Protein AF-A0A3A8HT22-F1 (afdb_monomer_lite)

Sequence (83 aa):
MPVTDVRAVPSAGVVVFADFTEMVAYGAEGLRWRTKRLSWDGLKIIQVTERSIIGEYWDMRTEMMQTFEVDLSSGAQKGGVDE

Secondary structure (DSSP, 8-state):
----EEEEEGGGTEEEEE-SS-EEEEETTEEEEE-----SS--EEEEE-SSEEEEEEEETTTTEEEEEEEETTT--EEESS--

Foldseek 3Di:
DDFDDWDDDVLQQWIWTDDQFWIWIAHPVGTQDIADTQEPGRWDFDDDDSFWTKIWYQDPVVRDIDIKIAGSRHRYIDHGPPD

Radius of gyration: 11.96 Å; chains: 1; bounding box: 28×26×33 Å

Structure (mmCIF, N/CA/C/O backbone):
data_AF-A0A3A8HT22-F1
#
_entry.id   AF-A0A3A8HT22-F1
#
loop_
_atom_site.group_PDB
_atom_site.id
_atom_site.type_symbol
_atom_site.label_atom_id
_atom_site.label_alt_id
_atom_site.label_comp_id
_atom_site.label_asym_id
_atom_site.label_entity_id
_atom_site.label_seq_id
_atom_site.pdbx_PDB_ins_code
_atom_site.Cartn_x
_atom_site.Cartn_y
_atom_site.Cartn_z
_atom_site.occupancy
_atom_site.B_iso_or_equiv
_atom_site.auth_seq_id
_atom_site.auth_comp_id
_atom_site.auth_asym_id
_atom_site.auth_atom_id
_atom_site.pdbx_PDB_model_num
ATOM 1 N N . MET A 1 1 ? -0.026 -16.040 1.235 1.00 67.69 1 MET A N 1
ATOM 2 C CA . MET A 1 1 ? 1.248 -15.380 0.883 1.00 67.69 1 MET A CA 1
ATOM 3 C C . MET A 1 1 ? 1.886 -14.872 2.169 1.00 67.69 1 MET A C 1
ATOM 5 O O . MET A 1 1 ? 1.134 -14.644 3.114 1.00 67.69 1 MET A O 1
ATOM 9 N N . PRO A 1 2 ? 3.224 -14.818 2.281 1.00 93.31 2 PRO A N 1
ATOM 10 C CA . PRO A 1 2 ? 3.870 -14.342 3.500 1.00 93.31 2 PRO A CA 1
ATOM 11 C C . PRO A 1 2 ? 3.590 -12.851 3.701 1.00 93.31 2 PRO A C 1
ATOM 13 O O . PRO A 1 2 ? 3.582 -12.093 2.738 1.00 93.31 2 PRO A O 1
ATOM 16 N N . VAL A 1 3 ? 3.387 -12.444 4.951 1.00 96.69 3 VAL A N 1
ATOM 17 C CA . VAL A 1 3 ? 3.319 -11.025 5.315 1.00 96.69 3 VAL A CA 1
ATOM 18 C C . VAL A 1 3 ? 4.745 -10.478 5.347 1.00 96.69 3 VAL A C 1
ATOM 20 O O . VAL A 1 3 ? 5.584 -11.011 6.074 1.00 96.69 3 VAL A O 1
ATOM 23 N N . THR A 1 4 ? 5.019 -9.443 4.555 1.00 96.94 4 THR A N 1
ATOM 24 C CA . THR A 1 4 ? 6.350 -8.832 4.400 1.00 96.94 4 THR A CA 1
ATOM 25 C C . THR A 1 4 ? 6.475 -7.485 5.117 1.00 96.94 4 THR A C 1
ATOM 27 O O . THR A 1 4 ? 7.564 -7.147 5.573 1.00 96.94 4 THR A O 1
ATOM 30 N N . ASP A 1 5 ? 5.377 -6.738 5.270 1.00 98.00 5 ASP A N 1
ATOM 31 C CA . ASP A 1 5 ? 5.306 -5.480 6.029 1.00 98.00 5 ASP A CA 1
ATOM 32 C C . ASP A 1 5 ? 3.926 -5.361 6.708 1.00 98.00 5 ASP A C 1
ATOM 34 O O . ASP A 1 5 ? 2.919 -5.880 6.211 1.00 98.00 5 ASP A O 1
ATOM 38 N N . VAL A 1 6 ? 3.880 -4.686 7.858 1.00 98.00 6 VAL A N 1
ATOM 39 C CA . VAL A 1 6 ? 2.655 -4.400 8.614 1.00 98.00 6 VAL A CA 1
ATOM 40 C C . VAL A 1 6 ? 2.683 -2.950 9.080 1.00 98.00 6 VAL A C 1
ATOM 42 O O . VAL A 1 6 ? 3.5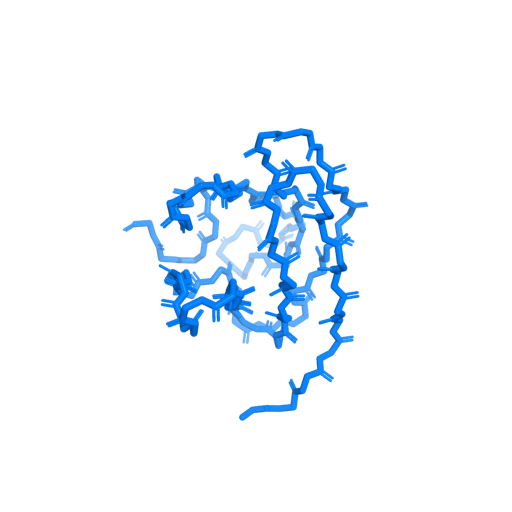87 -2.528 9.801 1.00 98.00 6 VAL A O 1
ATOM 45 N N . ARG A 1 7 ? 1.646 -2.188 8.726 1.00 97.94 7 ARG A N 1
ATOM 46 C CA . ARG A 1 7 ? 1.482 -0.785 9.120 1.00 97.94 7 ARG A CA 1
ATOM 47 C C . ARG A 1 7 ? 0.191 -0.602 9.902 1.00 97.94 7 ARG A C 1
ATOM 49 O O . ARG A 1 7 ? -0.904 -0.744 9.363 1.00 97.94 7 ARG A O 1
ATOM 56 N N . ALA A 1 8 ? 0.315 -0.243 11.176 1.00 97.19 8 ALA A N 1
ATOM 57 C CA . ALA A 1 8 ? -0.817 0.259 11.942 1.00 97.19 8 ALA A CA 1
ATOM 58 C C . ALA A 1 8 ? -1.097 1.712 11.536 1.00 97.19 8 ALA A C 1
ATOM 60 O O . ALA A 1 8 ? -0.189 2.543 11.545 1.00 97.19 8 ALA A O 1
ATOM 61 N N . VAL A 1 9 ? -2.356 2.024 11.223 1.00 96.62 9 VAL A N 1
ATOM 62 C CA . VAL A 1 9 ? -2.806 3.378 10.872 1.00 96.62 9 VAL A CA 1
ATOM 63 C C . VAL A 1 9 ? -3.979 3.760 11.783 1.00 96.62 9 VAL A C 1
ATOM 65 O O . VAL A 1 9 ? -5.139 3.714 11.360 1.00 96.62 9 VAL A O 1
ATOM 68 N N . PRO A 1 10 ? -3.718 4.109 13.062 1.00 94.88 10 PRO A N 1
ATOM 69 C CA . PRO A 1 10 ? -4.778 4.354 14.042 1.00 94.88 10 PRO A CA 1
ATOM 70 C C . PRO A 1 10 ? -5.731 5.484 13.644 1.00 94.88 10 PRO A C 1
ATOM 72 O O . PRO A 1 10 ? -6.927 5.376 13.889 1.00 94.88 10 PRO A O 1
ATOM 75 N N . SER A 1 11 ? -5.227 6.525 12.972 1.00 93.19 11 SER A N 1
ATOM 76 C CA . SER A 1 11 ? -6.036 7.641 12.460 1.00 93.19 11 SER A CA 1
ATOM 77 C C . SER A 1 11 ? -7.109 7.203 11.457 1.00 93.19 11 SER A C 1
ATOM 79 O O . SER A 1 11 ? -8.161 7.829 11.383 1.00 93.19 11 SER A O 1
ATOM 81 N N . ALA A 1 12 ? -6.872 6.112 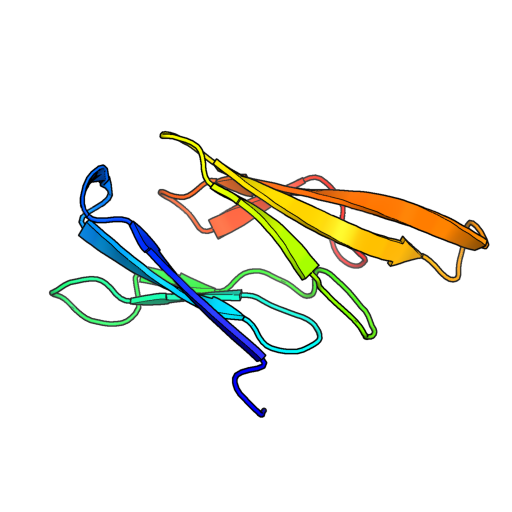10.724 1.00 94.56 12 ALA A N 1
ATOM 82 C CA . ALA A 1 12 ? -7.830 5.506 9.802 1.00 94.56 12 ALA A CA 1
ATOM 83 C C . ALA A 1 12 ? -8.567 4.295 10.410 1.00 94.56 12 ALA A C 1
ATOM 85 O O . ALA A 1 12 ? -9.470 3.741 9.778 1.00 94.56 12 ALA A O 1
ATOM 86 N N . GLY A 1 13 ? -8.200 3.874 11.627 1.00 95.88 13 GLY A N 1
ATOM 87 C CA . GLY A 1 13 ? -8.779 2.718 12.311 1.00 95.88 13 GLY A CA 1
ATOM 88 C C . GLY A 1 13 ? -8.487 1.382 11.623 1.00 95.88 13 GLY A C 1
ATOM 89 O O . GLY A 1 13 ? -9.339 0.494 11.653 1.00 95.88 13 GLY A O 1
ATOM 90 N N . VAL A 1 14 ? -7.328 1.247 10.965 1.00 97.56 14 VAL A N 1
ATOM 91 C CA . VAL A 1 14 ? -6.949 0.027 10.232 1.00 97.56 14 VAL A CA 1
ATOM 92 C C . VAL A 1 14 ? -5.530 -0.440 10.537 1.00 97.56 14 VAL A C 1
ATOM 94 O O . VAL A 1 14 ? -4.654 0.347 10.902 1.00 97.56 14 VAL A O 1
ATOM 97 N N . VAL A 1 15 ? -5.297 -1.732 10.321 1.00 98.31 15 VAL A N 1
ATOM 98 C CA . VAL A 1 15 ? -3.969 -2.331 10.170 1.00 98.31 15 VAL A CA 1
ATOM 99 C C . VAL A 1 15 ? -3.848 -2.841 8.742 1.00 98.31 15 VAL A C 1
ATOM 101 O O . VAL A 1 15 ? -4.705 -3.593 8.274 1.00 98.31 15 VAL A O 1
ATOM 104 N N . VAL A 1 16 ? -2.793 -2.418 8.053 1.00 98.44 16 VAL A N 1
ATOM 105 C CA . VAL A 1 16 ? -2.496 -2.820 6.679 1.00 98.44 16 VAL A CA 1
ATOM 106 C C . VAL A 1 16 ? -1.374 -3.844 6.685 1.00 98.44 16 VAL A C 1
ATOM 108 O O . VAL A 1 16 ? -0.341 -3.635 7.316 1.00 98.44 16 VAL A O 1
ATOM 111 N N . PHE A 1 17 ? -1.586 -4.937 5.968 1.00 98.38 17 PHE A N 1
ATOM 112 C CA . PHE A 1 17 ? -0.616 -5.991 5.726 1.00 98.38 17 PHE A CA 1
ATOM 113 C C . PHE A 1 17 ? -0.239 -5.955 4.253 1.00 98.38 17 PHE A C 1
ATOM 115 O O . PHE A 1 17 ? -1.114 -5.844 3.392 1.00 98.38 17 PHE A O 1
ATOM 122 N N . ALA A 1 18 ? 1.050 -6.068 3.973 1.00 98.19 18 ALA A N 1
ATOM 123 C CA . ALA A 1 18 ? 1.561 -6.230 2.626 1.00 98.19 18 ALA A CA 1
ATOM 124 C C . ALA A 1 18 ? 2.177 -7.616 2.463 1.00 98.19 18 ALA A C 1
ATOM 126 O O . ALA A 1 18 ? 2.751 -8.171 3.406 1.00 98.19 18 ALA A O 1
ATOM 127 N N . ASP A 1 19 ? 2.067 -8.149 1.254 1.00 97.00 19 ASP A N 1
ATOM 128 C CA . ASP A 1 19 ? 2.963 -9.188 0.769 1.00 97.00 19 ASP A CA 1
ATOM 129 C C . ASP A 1 19 ? 3.851 -8.629 -0.354 1.00 97.00 19 ASP A C 1
ATOM 131 O O . ASP A 1 19 ? 4.015 -7.418 -0.495 1.00 97.00 19 ASP A O 1
ATOM 135 N N . PHE A 1 20 ? 4.475 -9.500 -1.144 1.00 95.62 20 PHE A N 1
ATOM 136 C CA . PHE A 1 20 ? 5.341 -9.086 -2.250 1.00 95.62 20 PHE A CA 1
ATOM 137 C C . PHE A 1 20 ? 4.614 -8.376 -3.403 1.00 95.62 20 PHE A C 1
ATOM 139 O O . PHE A 1 20 ? 5.275 -7.775 -4.250 1.00 95.62 20 PHE A O 1
ATOM 146 N N . THR A 1 21 ? 3.285 -8.463 -3.473 1.00 96.44 21 THR A N 1
ATOM 147 C CA . THR A 1 21 ? 2.506 -8.114 -4.668 1.00 96.44 21 THR A CA 1
ATOM 148 C C . THR A 1 21 ? 1.290 -7.235 -4.403 1.00 96.44 21 THR A C 1
ATOM 150 O O . THR A 1 21 ? 0.875 -6.508 -5.303 1.00 96.44 21 THR A O 1
ATOM 153 N N . GLU A 1 22 ? 0.699 -7.287 -3.212 1.00 97.38 22 GLU A N 1
ATOM 154 C CA . GLU A 1 22 ? -0.568 -6.625 -2.889 1.00 97.38 22 GLU A CA 1
ATOM 155 C C . GLU A 1 22 ? -0.621 -6.175 -1.421 1.00 97.38 22 GLU A C 1
ATOM 157 O O . GLU A 1 22 ? 0.238 -6.514 -0.602 1.00 97.38 22 GLU A O 1
ATOM 162 N N . MET A 1 23 ? -1.664 -5.409 -1.090 1.00 98.19 23 MET A N 1
ATOM 163 C CA . MET A 1 23 ? -1.952 -4.977 0.273 1.00 98.19 23 MET A CA 1
ATOM 164 C C . MET A 1 23 ? -3.388 -5.307 0.678 1.00 98.19 23 MET A C 1
ATOM 166 O O . MET A 1 23 ? -4.320 -5.267 -0.129 1.00 98.19 23 MET A O 1
ATOM 170 N N . VAL A 1 24 ? -3.574 -5.572 1.968 1.00 98.38 24 VAL A N 1
ATOM 171 C CA . VAL A 1 24 ? -4.876 -5.826 2.582 1.00 98.38 24 VAL A CA 1
ATOM 172 C C . VAL A 1 24 ? -5.009 -5.047 3.884 1.00 98.38 24 VAL A C 1
ATOM 174 O O . VAL A 1 24 ? -4.092 -5.036 4.703 1.00 98.38 24 VAL A O 1
ATOM 177 N N . ALA A 1 25 ? -6.156 -4.407 4.095 1.00 98.50 25 ALA A N 1
ATOM 178 C CA . ALA A 1 25 ? -6.447 -3.675 5.321 1.00 98.50 25 ALA A CA 1
ATOM 179 C C . ALA A 1 25 ? -7.574 -4.322 6.113 1.00 98.50 25 ALA A C 1
ATOM 181 O O . ALA A 1 25 ? -8.641 -4.626 5.576 1.00 98.50 25 ALA A O 1
ATOM 182 N N . TYR A 1 26 ? -7.358 -4.443 7.418 1.00 98.56 26 TYR A N 1
ATOM 183 C CA . TYR A 1 26 ? -8.367 -4.864 8.380 1.00 98.56 26 TYR A CA 1
ATOM 184 C C . TYR A 1 26 ? -8.704 -3.712 9.324 1.00 98.56 26 TYR A C 1
ATOM 186 O O . TYR A 1 26 ? -7.807 -3.051 9.849 1.00 98.56 26 TYR A O 1
ATOM 194 N N . GLY A 1 27 ? -9.997 -3.479 9.531 1.00 97.44 27 GLY A N 1
ATOM 195 C CA . GLY A 1 27 ? -10.530 -2.610 10.578 1.00 97.44 27 GLY A CA 1
ATOM 196 C C . GLY A 1 27 ? -11.213 -3.423 11.679 1.00 97.44 27 GLY A C 1
ATOM 197 O O . GLY A 1 27 ? -11.156 -4.652 11.688 1.00 97.44 27 GLY A O 1
ATOM 198 N N . ALA A 1 28 ? -11.897 -2.734 12.594 1.00 96.94 28 ALA A N 1
ATOM 199 C CA . ALA A 1 28 ? -12.609 -3.374 13.706 1.00 96.94 28 ALA A CA 1
ATOM 200 C C . ALA A 1 28 ? -13.677 -4.391 13.251 1.00 96.94 28 ALA A C 1
ATOM 202 O O . ALA A 1 28 ? -13.864 -5.412 13.901 1.00 96.94 28 ALA A O 1
ATOM 203 N N . GLU A 1 29 ? -14.318 -4.140 12.106 1.00 96.81 29 GLU A N 1
ATOM 204 C CA . GLU A 1 29 ? -15.368 -4.995 11.526 1.00 96.81 29 GLU A CA 1
ATOM 205 C C . GLU A 1 29 ? -14.818 -6.078 10.572 1.00 96.81 29 GLU A C 1
ATOM 207 O O . GLU A 1 29 ? -15.570 -6.727 9.848 1.00 96.81 29 GLU A O 1
ATOM 212 N N . GLY A 1 30 ? -13.495 -6.273 10.530 1.00 97.75 30 GLY A N 1
ATOM 213 C CA . GLY A 1 30 ? -12.838 -7.243 9.653 1.00 97.75 30 GLY A CA 1
ATOM 214 C C . GLY A 1 30 ? -12.232 -6.619 8.394 1.00 97.75 30 GLY A C 1
ATOM 215 O O . GLY A 1 30 ? -11.648 -5.535 8.445 1.00 97.75 30 GLY A O 1
ATOM 216 N N . LEU A 1 31 ? -12.285 -7.345 7.272 1.00 98.06 31 LEU A N 1
ATOM 217 C CA . LEU A 1 31 ? -11.653 -6.938 6.013 1.00 98.06 31 LEU A CA 1
ATOM 218 C C . LEU A 1 31 ? -12.280 -5.639 5.494 1.00 98.06 31 LEU A C 1
ATOM 220 O O . LEU A 1 31 ? -13.473 -5.601 5.203 1.00 98.06 31 LEU A O 1
ATOM 224 N N . ARG A 1 32 ? -11.464 -4.595 5.329 1.00 98.00 32 ARG A N 1
ATOM 225 C CA . ARG A 1 32 ? -11.919 -3.307 4.796 1.00 98.00 32 ARG A CA 1
ATOM 226 C C . ARG A 1 32 ? -11.730 -3.211 3.293 1.00 98.00 32 ARG A C 1
ATOM 228 O O . ARG A 1 32 ? -12.651 -2.829 2.583 1.00 98.00 32 ARG A O 1
ATOM 235 N N . TRP A 1 33 ? -10.538 -3.556 2.823 1.00 98.25 33 TRP A N 1
ATOM 236 C CA . TRP A 1 33 ? -10.208 -3.572 1.406 1.00 98.25 33 TRP A CA 1
ATOM 237 C C . TRP A 1 33 ? -8.992 -4.452 1.142 1.00 98.25 33 TRP A C 1
ATOM 239 O O . TRP A 1 33 ? -8.204 -4.764 2.039 1.00 98.25 33 TRP A O 1
ATOM 249 N N . ARG A 1 34 ? -8.844 -4.827 -0.125 1.00 98.19 34 ARG A N 1
ATOM 250 C CA . ARG A 1 34 ? -7.666 -5.469 -0.698 1.00 98.19 34 ARG A CA 1
ATOM 251 C C . ARG A 1 34 ? -7.403 -4.804 -2.041 1.00 98.19 34 ARG A C 1
ATOM 253 O O . ARG A 1 34 ? -8.349 -4.577 -2.794 1.00 98.19 34 ARG A O 1
ATOM 260 N N . THR A 1 35 ? -6.153 -4.463 -2.309 1.00 98.38 35 THR A N 1
ATOM 261 C CA . THR A 1 35 ? -5.770 -3.836 -3.577 1.00 98.38 35 THR A CA 1
ATOM 262 C C . THR A 1 35 ? -5.858 -4.852 -4.715 1.00 98.38 35 THR A C 1
ATOM 264 O O . THR A 1 35 ? -5.929 -6.063 -4.483 1.00 98.38 35 THR A O 1
ATOM 267 N N . LYS A 1 36 ? -5.796 -4.380 -5.965 1.00 96.88 36 LYS A N 1
ATOM 268 C CA . LYS A 1 36 ? -5.348 -5.257 -7.051 1.00 96.88 36 LYS A CA 1
ATOM 269 C C . LYS A 1 36 ? -3.851 -5.537 -6.861 1.00 96.88 36 LYS A C 1
ATOM 271 O O . LYS A 1 36 ? -3.223 -5.106 -5.886 1.00 96.88 36 LYS A O 1
ATOM 276 N N . ARG A 1 37 ? -3.264 -6.278 -7.797 1.00 96.00 37 ARG A N 1
ATOM 277 C CA . ARG A 1 37 ? -1.823 -6.484 -7.801 1.00 96.00 37 ARG A CA 1
ATOM 278 C C . ARG A 1 37 ? -1.113 -5.156 -8.082 1.00 96.00 37 ARG A C 1
ATOM 280 O O . ARG A 1 37 ? -1.336 -4.511 -9.103 1.00 96.00 37 ARG A O 1
ATOM 287 N N . LEU A 1 38 ? -0.237 -4.771 -7.166 1.00 96.81 38 LEU A N 1
ATOM 288 C CA . LEU A 1 38 ? 0.590 -3.570 -7.241 1.00 96.81 38 LEU A CA 1
ATOM 289 C C . LEU A 1 38 ? 1.970 -3.885 -7.823 1.00 96.81 38 LEU A C 1
ATOM 291 O O . LEU A 1 38 ? 2.514 -3.072 -8.556 1.00 96.81 38 LEU A O 1
ATOM 295 N N . SER A 1 39 ? 2.509 -5.076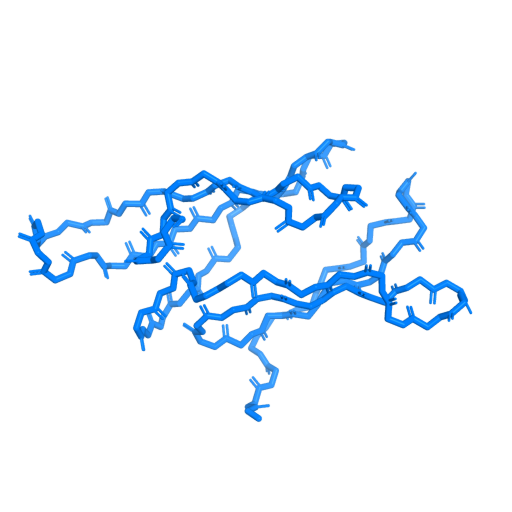 -7.553 1.00 95.56 39 SER A N 1
ATOM 296 C CA . SER A 1 39 ? 3.799 -5.527 -8.086 1.00 95.56 39 SER A CA 1
ATOM 297 C C . SER A 1 39 ? 3.779 -7.003 -8.482 1.00 95.56 39 SER A C 1
ATOM 299 O O . SER A 1 39 ? 2.965 -7.778 -7.982 1.00 95.56 39 SER A O 1
ATOM 301 N N . TRP A 1 40 ? 4.701 -7.421 -9.351 1.00 93.19 40 TRP A N 1
ATOM 302 C CA . TRP A 1 40 ? 5.005 -8.843 -9.545 1.00 93.19 40 TRP A CA 1
ATOM 303 C C . TRP A 1 40 ? 5.879 -9.423 -8.432 1.00 93.19 40 TRP A C 1
ATOM 305 O O . TRP A 1 40 ? 5.750 -10.610 -8.141 1.00 93.19 40 TRP A O 1
ATOM 315 N N . ASP A 1 41 ? 6.734 -8.602 -7.820 1.00 90.50 41 ASP A N 1
ATOM 316 C CA . ASP A 1 41 ? 7.567 -8.960 -6.668 1.00 90.50 41 ASP A CA 1
ATOM 317 C C . ASP A 1 41 ? 8.130 -7.702 -5.973 1.00 90.50 41 ASP A C 1
ATOM 319 O O . ASP A 1 41 ? 8.173 -6.616 -6.555 1.00 90.50 41 ASP A O 1
ATOM 323 N N . GLY A 1 42 ? 8.594 -7.841 -4.732 1.00 89.00 42 GLY A N 1
ATOM 324 C CA . GLY A 1 42 ? 9.403 -6.818 -4.069 1.00 89.00 42 GLY A CA 1
ATOM 325 C C . GLY A 1 42 ? 8.670 -5.513 -3.755 1.00 89.00 42 GLY A C 1
ATOM 326 O O . GLY A 1 42 ? 9.323 -4.476 -3.634 1.00 89.00 42 GLY A O 1
ATOM 327 N N . LEU A 1 43 ? 7.339 -5.544 -3.620 1.00 95.75 43 LEU A N 1
ATOM 328 C CA . LEU A 1 43 ? 6.563 -4.398 -3.147 1.00 95.75 43 LEU A CA 1
ATOM 329 C C . LEU A 1 43 ? 7.138 -3.857 -1.836 1.00 95.75 43 LEU A C 1
ATOM 331 O O . LEU A 1 43 ? 7.383 -4.610 -0.889 1.00 95.75 43 LEU A O 1
ATOM 335 N N . LYS A 1 44 ? 7.298 -2.533 -1.759 1.00 97.38 44 LYS A N 1
ATOM 336 C CA . LYS A 1 44 ? 7.788 -1.863 -0.554 1.00 97.38 44 LYS A CA 1
ATOM 337 C C . LYS A 1 44 ? 6.943 -0.646 -0.206 1.00 97.38 44 LYS A C 1
ATOM 339 O O . LYS A 1 44 ? 6.743 0.237 -1.034 1.00 97.38 44 LYS A O 1
ATOM 344 N N . ILE A 1 45 ? 6.502 -0.561 1.050 1.00 97.94 45 ILE A N 1
ATOM 345 C CA . ILE A 1 45 ? 5.834 0.634 1.576 1.00 97.94 45 ILE A CA 1
ATOM 346 C C . ILE A 1 45 ? 6.894 1.662 1.981 1.00 97.94 45 ILE A C 1
ATOM 348 O O . ILE A 1 45 ? 7.715 1.412 2.869 1.00 97.94 45 ILE A O 1
ATOM 352 N N . ILE A 1 46 ? 6.845 2.844 1.369 1.00 98.12 46 ILE A N 1
ATOM 353 C CA . ILE A 1 46 ? 7.788 3.936 1.632 1.00 98.12 46 ILE A CA 1
ATOM 354 C C . ILE A 1 46 ? 7.223 4.895 2.677 1.00 98.12 46 ILE A C 1
ATOM 356 O O . ILE A 1 46 ? 7.910 5.243 3.637 1.00 98.12 46 ILE A O 1
ATOM 360 N N . GLN A 1 47 ? 5.954 5.276 2.540 1.00 97.88 47 GLN A N 1
ATOM 361 C CA . GLN A 1 47 ? 5.326 6.258 3.414 1.00 97.88 47 GLN A CA 1
ATOM 362 C C . GLN A 1 47 ? 3.848 5.942 3.636 1.00 97.88 47 GLN A C 1
ATOM 364 O O . GLN A 1 47 ? 3.144 5.489 2.739 1.00 97.88 47 GLN A O 1
ATOM 369 N N . VAL A 1 48 ? 3.367 6.235 4.842 1.00 97.62 48 VAL A N 1
ATOM 370 C CA . VAL A 1 48 ? 1.937 6.277 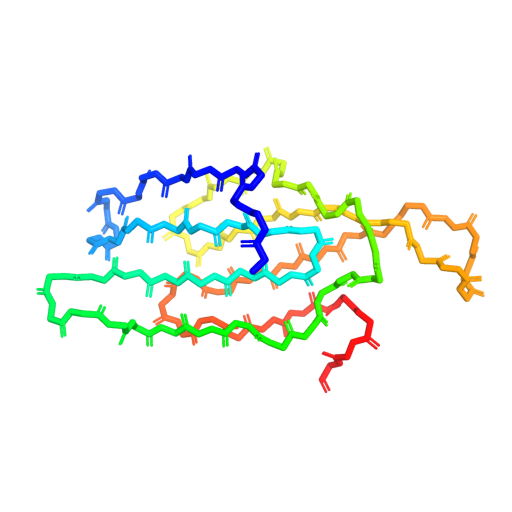5.155 1.00 97.62 48 VAL A CA 1
ATOM 371 C C . VAL A 1 48 ? 1.598 7.710 5.542 1.00 97.62 48 VAL A C 1
ATOM 373 O O . VAL A 1 48 ? 2.252 8.296 6.403 1.00 97.62 48 VAL A O 1
ATOM 376 N N . THR A 1 49 ? 0.610 8.281 4.867 1.00 95.38 49 THR A N 1
ATOM 377 C CA . THR A 1 49 ? 0.077 9.622 5.136 1.00 95.38 49 THR A CA 1
ATOM 378 C C . THR A 1 49 ? -1.297 9.510 5.797 1.00 95.38 49 THR A C 1
ATOM 380 O O . THR A 1 49 ? -1.759 8.414 6.101 1.00 95.38 49 THR A O 1
ATOM 383 N N . GLU A 1 50 ? -1.985 10.630 6.009 1.00 92.69 50 GLU A N 1
ATOM 384 C CA . GLU A 1 50 ? -3.361 10.605 6.522 1.00 92.69 50 GLU A CA 1
ATOM 385 C C . GLU A 1 50 ? -4.371 10.001 5.535 1.00 92.69 50 GLU A C 1
ATOM 387 O O . GLU A 1 50 ? -5.404 9.491 5.961 1.00 92.69 50 GLU A O 1
ATOM 392 N N . ARG A 1 51 ? -4.096 10.067 4.224 1.00 95.12 51 ARG A N 1
ATOM 393 C CA . ARG A 1 51 ? -5.048 9.671 3.168 1.00 95.12 51 ARG A CA 1
ATOM 394 C C . ARG A 1 51 ? -4.591 8.490 2.335 1.00 95.12 51 ARG A C 1
ATOM 396 O O . ARG A 1 51 ? -5.431 7.730 1.870 1.00 95.12 51 ARG A O 1
ATOM 403 N N . SER A 1 52 ? -3.285 8.320 2.185 1.00 97.69 52 SER A N 1
ATOM 404 C CA . SER A 1 52 ? -2.729 7.356 1.244 1.00 97.69 52 SER A CA 1
ATOM 405 C C . SER A 1 52 ? -1.509 6.630 1.792 1.00 97.69 52 SER A C 1
ATOM 407 O O . SER A 1 52 ? -0.749 7.170 2.605 1.00 97.69 52 SER A O 1
ATOM 409 N N . ILE A 1 53 ? -1.293 5.425 1.280 1.00 98.44 53 ILE A N 1
ATOM 410 C CA . ILE A 1 53 ? -0.039 4.681 1.367 1.00 98.44 53 ILE A CA 1
ATOM 411 C C . ILE A 1 53 ? 0.712 4.892 0.059 1.00 98.44 53 ILE A C 1
ATOM 413 O O . ILE A 1 53 ? 0.162 4.651 -1.012 1.00 98.44 53 ILE A O 1
ATOM 417 N N . ILE A 1 54 ? 1.965 5.319 0.157 1.00 98.38 54 ILE A N 1
ATOM 418 C CA . ILE A 1 54 ? 2.869 5.468 -0.980 1.00 98.38 54 ILE A CA 1
ATOM 419 C C . ILE A 1 54 ? 3.898 4.349 -0.893 1.00 98.38 54 ILE A C 1
ATOM 421 O O . ILE A 1 54 ? 4.540 4.146 0.146 1.00 98.38 54 ILE A O 1
ATOM 425 N N . GLY A 1 55 ? 4.054 3.626 -1.990 1.00 98.12 55 GLY A N 1
ATOM 426 C CA . GLY A 1 55 ? 5.033 2.563 -2.105 1.00 98.12 55 GLY A CA 1
ATOM 427 C C . GLY A 1 55 ? 5.738 2.574 -3.445 1.00 98.12 55 GLY A C 1
ATOM 428 O O . GLY A 1 55 ? 5.447 3.382 -4.325 1.00 98.12 55 GLY A O 1
ATOM 429 N N . GLU A 1 56 ? 6.691 1.666 -3.565 1.00 97.69 56 GLU A N 1
ATOM 430 C CA . GLU A 1 56 ? 7.523 1.495 -4.745 1.00 97.69 56 GLU A CA 1
ATOM 431 C C . GLU A 1 56 ? 7.580 0.026 -5.152 1.00 97.69 56 GLU A C 1
ATOM 433 O O . GLU A 1 56 ? 7.418 -0.884 -4.328 1.00 97.69 56 GLU A O 1
ATOM 438 N N . TYR A 1 57 ? 7.823 -0.191 -6.440 1.00 95.69 57 TYR A N 1
ATOM 439 C CA . TYR A 1 57 ? 8.019 -1.502 -7.036 1.00 95.69 57 TYR A CA 1
ATOM 440 C C . TYR A 1 57 ? 8.911 -1.406 -8.276 1.00 95.69 57 TYR A C 1
ATOM 442 O O . TYR A 1 57 ? 9.053 -0.339 -8.872 1.00 95.69 57 TYR A O 1
ATOM 450 N N . TRP A 1 58 ? 9.514 -2.526 -8.669 1.00 93.44 58 TRP A N 1
ATOM 451 C CA . TRP A 1 58 ? 10.225 -2.623 -9.940 1.00 93.44 58 TRP A CA 1
ATOM 452 C C . TRP A 1 58 ? 9.247 -2.975 -11.064 1.00 93.44 58 TRP A C 1
ATOM 454 O O . TRP A 1 58 ? 8.626 -4.041 -11.032 1.00 93.44 58 TRP A O 1
ATOM 464 N N . ASP A 1 59 ? 9.127 -2.114 -12.075 1.00 91.00 59 ASP A N 1
ATOM 465 C CA . ASP A 1 59 ? 8.328 -2.405 -13.266 1.00 91.00 59 ASP A CA 1
ATOM 466 C C . ASP A 1 59 ? 9.215 -3.000 -14.367 1.00 91.00 59 ASP A C 1
ATOM 468 O O . ASP A 1 59 ? 10.063 -2.317 -14.946 1.00 91.00 59 ASP A O 1
ATOM 472 N N . MET A 1 60 ? 8.996 -4.279 -14.693 1.00 88.38 60 MET A N 1
ATOM 473 C CA . MET A 1 60 ? 9.731 -4.967 -15.761 1.00 88.38 60 MET A CA 1
ATOM 474 C C . MET A 1 60 ? 9.446 -4.400 -17.160 1.00 88.38 60 MET A C 1
ATOM 476 O O . MET A 1 60 ? 10.244 -4.619 -18.062 1.00 88.38 60 MET A O 1
ATOM 480 N N . ARG A 1 61 ? 8.320 -3.698 -17.368 1.00 88.44 61 ARG A N 1
ATOM 481 C CA . ARG A 1 61 ? 7.969 -3.093 -18.666 1.00 88.44 61 ARG A CA 1
ATOM 482 C C . ARG A 1 61 ? 8.820 -1.862 -18.950 1.00 88.44 61 ARG A C 1
ATOM 484 O O . ARG A 1 61 ? 9.128 -1.592 -20.107 1.00 88.44 61 ARG A O 1
ATOM 491 N N . THR A 1 62 ? 9.163 -1.113 -17.901 1.00 91.00 62 THR A N 1
ATOM 492 C CA . THR A 1 62 ? 9.959 0.116 -18.009 1.00 91.00 62 THR A CA 1
ATOM 493 C C . THR A 1 62 ? 11.401 -0.052 -17.544 1.00 91.00 62 THR A C 1
ATOM 495 O O . THR A 1 62 ? 12.181 0.874 -17.722 1.00 91.00 62 THR A O 1
ATOM 498 N N . GLU A 1 63 ? 11.737 -1.188 -16.925 1.00 92.44 63 GLU A N 1
ATOM 499 C CA . GLU A 1 63 ? 13.033 -1.466 -16.286 1.00 92.44 63 GLU A CA 1
ATOM 500 C C . GLU A 1 63 ? 13.453 -0.367 -15.297 1.00 92.44 63 GLU A C 1
ATOM 502 O O . GLU A 1 63 ? 14.593 0.098 -15.280 1.00 92.44 63 GLU A O 1
ATOM 507 N N . MET A 1 64 ? 12.501 0.090 -14.480 1.00 93.69 64 MET A N 1
ATOM 508 C CA . MET A 1 64 ? 12.715 1.174 -13.521 1.00 93.69 64 MET A CA 1
ATOM 509 C C . MET A 1 64 ? 11.907 0.952 -12.245 1.00 93.69 64 MET A C 1
ATOM 511 O O . MET A 1 64 ? 10.872 0.282 -12.252 1.00 93.69 64 MET A O 1
ATOM 515 N N . MET A 1 65 ? 12.363 1.574 -11.155 1.00 95.25 65 MET A N 1
ATOM 516 C CA . MET A 1 65 ? 11.543 1.738 -9.958 1.00 95.25 65 MET A CA 1
ATOM 517 C C . MET A 1 65 ? 10.399 2.705 -10.265 1.00 95.25 65 MET A C 1
ATOM 519 O O . MET A 1 65 ? 10.633 3.834 -10.697 1.00 95.25 65 MET A O 1
ATOM 523 N N . GLN A 1 66 ? 9.175 2.253 -10.032 1.00 96.12 66 GLN A N 1
ATOM 524 C CA . GLN A 1 66 ? 7.953 3.034 -10.154 1.00 96.12 66 GLN A CA 1
ATOM 525 C C . GLN A 1 66 ? 7.307 3.184 -8.780 1.00 96.12 66 GLN A C 1
ATOM 527 O O . GLN A 1 66 ? 7.528 2.376 -7.875 1.00 96.12 66 GLN A O 1
ATOM 532 N N . THR A 1 67 ? 6.478 4.211 -8.633 1.00 97.25 67 THR A N 1
ATOM 533 C CA . THR A 1 67 ? 5.682 4.427 -7.427 1.00 97.25 67 THR A CA 1
ATOM 534 C C . THR A 1 67 ? 4.249 3.951 -7.629 1.00 97.25 67 THR A C 1
ATOM 536 O O . THR A 1 67 ? 3.725 3.907 -8.744 1.00 97.25 67 THR A O 1
ATOM 539 N N . PHE A 1 68 ? 3.602 3.600 -6.525 1.00 97.38 68 PHE A N 1
ATOM 540 C CA . PHE A 1 68 ? 2.156 3.454 -6.455 1.00 97.38 68 PHE A CA 1
ATOM 541 C C . PHE A 1 68 ? 1.615 4.242 -5.265 1.00 97.38 68 PHE A C 1
ATOM 543 O O . PHE A 1 68 ? 2.309 4.475 -4.270 1.00 97.38 68 PHE A O 1
ATOM 550 N N . GLU A 1 69 ? 0.346 4.612 -5.361 1.00 98.38 69 GLU A N 1
ATOM 551 C CA . GLU A 1 69 ? -0.402 5.241 -4.280 1.00 98.38 69 GLU A CA 1
ATOM 552 C C . GLU A 1 69 ? -1.690 4.455 -4.041 1.00 98.38 69 GLU A C 1
ATOM 554 O O . GLU A 1 69 ? -2.403 4.135 -4.990 1.00 98.38 69 GLU A O 1
ATOM 559 N N . VAL A 1 70 ? -1.997 4.153 -2.781 1.00 98.50 70 VAL A N 1
ATOM 560 C CA . VAL A 1 70 ? -3.240 3.485 -2.381 1.00 98.50 70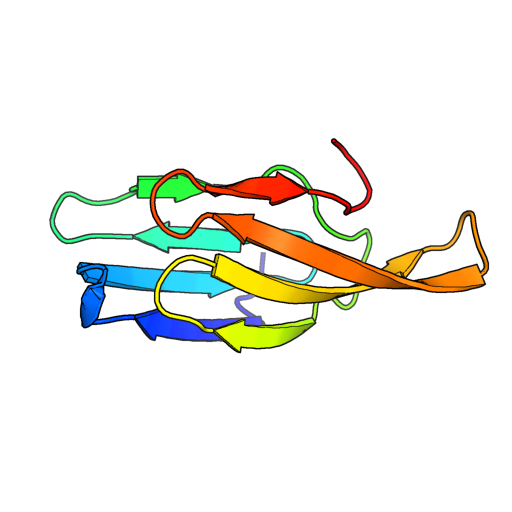 VAL A CA 1
ATOM 561 C C . VAL A 1 70 ? -4.001 4.354 -1.401 1.00 98.50 70 VAL A C 1
ATOM 563 O O . VAL A 1 70 ? -3.478 4.701 -0.343 1.00 98.50 70 VAL A O 1
ATOM 566 N N . ASP A 1 71 ? -5.248 4.667 -1.735 1.00 97.88 71 ASP A N 1
ATOM 567 C CA . ASP A 1 71 ? -6.170 5.375 -0.855 1.00 97.88 71 ASP A CA 1
ATOM 568 C C . ASP A 1 71 ? -6.490 4.513 0.380 1.00 97.88 71 ASP A C 1
ATOM 570 O O . ASP A 1 71 ? -6.998 3.396 0.273 1.00 97.88 71 ASP A O 1
ATOM 574 N N . LEU A 1 72 ? -6.206 5.038 1.573 1.00 97.19 72 LEU A N 1
ATOM 575 C CA . LEU A 1 72 ? -6.357 4.321 2.843 1.00 97.19 72 LEU A CA 1
ATOM 576 C C . LEU A 1 72 ? -7.808 3.959 3.165 1.00 97.19 72 LEU A C 1
ATOM 578 O O . LEU A 1 72 ? -8.049 3.025 3.935 1.00 97.19 72 LEU A O 1
ATOM 582 N N . SER A 1 73 ? -8.777 4.703 2.631 1.00 96.31 73 SER A N 1
ATOM 583 C CA . SER A 1 73 ? -10.191 4.501 2.947 1.00 96.31 73 SER A CA 1
ATOM 584 C C . SER A 1 73 ? -10.817 3.377 2.122 1.00 96.31 73 SER A C 1
ATOM 586 O O . SER A 1 73 ? -11.657 2.635 2.635 1.00 96.31 73 SER A O 1
ATOM 588 N N . SER A 1 74 ? -10.373 3.223 0.874 1.00 96.94 74 SER A N 1
ATOM 589 C CA . SER A 1 74 ? -11.014 2.373 -0.133 1.00 96.94 74 SER A CA 1
ATOM 590 C C . SER A 1 74 ? -10.125 1.257 -0.679 1.00 96.94 74 SER A C 1
ATOM 592 O O . SER A 1 74 ? -10.646 0.293 -1.234 1.00 96.94 74 SER A O 1
ATOM 594 N N . GLY A 1 75 ? -8.801 1.373 -0.550 1.00 97.56 75 GLY A N 1
ATOM 595 C CA . GLY A 1 75 ? -7.848 0.483 -1.211 1.00 97.56 75 GLY A CA 1
ATOM 596 C C . GLY A 1 75 ? -7.722 0.731 -2.717 1.00 97.56 75 GLY A C 1
ATOM 597 O O . GLY A 1 75 ? -7.066 -0.052 -3.403 1.00 97.56 75 GLY A O 1
ATOM 598 N N . ALA A 1 76 ? -8.344 1.792 -3.247 1.00 97.62 76 ALA A N 1
ATOM 599 C CA . ALA A 1 76 ? -8.179 2.186 -4.640 1.00 97.62 76 ALA A CA 1
ATOM 600 C C . ALA A 1 76 ? -6.722 2.584 -4.899 1.00 97.62 76 ALA A C 1
ATOM 602 O O . ALA A 1 76 ? -6.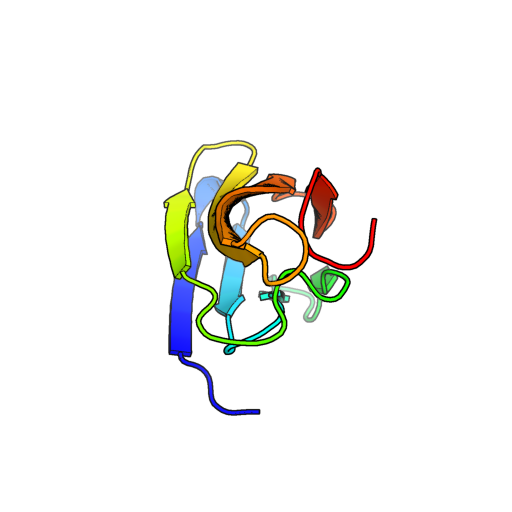141 3.345 -4.122 1.00 97.62 76 ALA A O 1
ATOM 603 N N . GLN A 1 77 ? -6.148 2.077 -5.987 1.00 96.88 77 GLN A N 1
ATOM 604 C CA . GLN A 1 77 ? -4.749 2.303 -6.335 1.00 96.88 77 GLN A CA 1
ATOM 605 C C . GLN A 1 77 ? -4.594 3.198 -7.566 1.00 96.88 77 GLN A C 1
ATOM 607 O O . GLN A 1 77 ? -5.446 3.201 -8.454 1.00 96.88 77 GLN A O 1
ATOM 612 N N . LYS A 1 78 ? -3.482 3.929 -7.608 1.00 96.75 78 LYS A N 1
ATOM 613 C CA . LYS A 1 78 ? -2.913 4.554 -8.806 1.00 96.75 78 LYS A CA 1
ATOM 614 C C . LYS A 1 78 ? -1.519 3.985 -9.027 1.00 96.75 78 LYS A C 1
ATOM 616 O O . LYS A 1 78 ? -0.743 3.874 -8.072 1.00 96.75 78 LYS A O 1
ATOM 621 N N . GLY A 1 79 ? -1.204 3.660 -10.272 1.00 94.06 79 GLY A N 1
ATOM 622 C CA . GLY A 1 79 ? -0.027 2.877 -10.615 1.00 94.06 79 GLY A CA 1
ATOM 623 C C . GLY A 1 79 ? -0.138 1.415 -10.171 1.00 94.06 79 GLY A C 1
ATOM 624 O O . GLY A 1 79 ? -1.216 0.886 -9.884 1.00 94.06 79 GLY A O 1
ATOM 625 N N . GLY A 1 80 ? 1.018 0.761 -10.110 1.00 93.19 80 GLY A N 1
ATOM 626 C CA . GLY A 1 80 ? 1.114 -0.689 -9.996 1.00 93.19 80 GLY A CA 1
ATOM 627 C C . GLY A 1 80 ? 0.953 -1.399 -11.342 1.00 93.19 80 GLY A C 1
ATOM 628 O O . GLY A 1 80 ? 0.809 -0.774 -12.392 1.00 93.19 80 GLY A O 1
ATOM 629 N N . VAL A 1 81 ? 1.008 -2.730 -11.317 1.00 92.75 81 VAL A N 1
ATOM 630 C CA . VAL A 1 81 ? 1.022 -3.542 -12.549 1.00 92.75 81 VAL A CA 1
ATOM 631 C C . VAL A 1 81 ? -0.363 -3.768 -13.167 1.00 92.75 81 VAL A C 1
ATOM 633 O O . VAL A 1 81 ? -0.424 -3.989 -14.384 1.00 92.75 81 VAL A O 1
ATOM 636 N N . ASP A 1 82 ? -1.424 -3.666 -12.352 1.00 82.81 82 ASP A N 1
ATOM 637 C CA . ASP A 1 82 ? -2.840 -3.790 -12.723 1.00 82.81 82 ASP A CA 1
ATOM 638 C C . ASP A 1 82 ? -3.650 -2.575 -12.213 1.00 82.81 82 ASP A C 1
ATOM 640 O O . ASP A 1 82 ? -3.986 -2.515 -11.029 1.00 82.81 82 ASP A O 1
ATOM 644 N N . GLU A 1 83 ? -4.001 -1.626 -13.092 1.00 63.12 83 GLU A N 1
ATOM 645 C CA . GLU A 1 83 ? -4.867 -0.466 -12.768 1.00 63.12 83 GLU A CA 1
ATOM 646 C C . GLU A 1 83 ? -6.371 -0.764 -12.895 1.00 63.12 83 GLU A C 1
ATOM 648 O O . GLU A 1 83 ? -6.812 -1.544 -13.772 1.00 63.12 83 GLU A O 1
#

pLDDT: mean 95.27, std 5.5, range [63.12, 98.56]